Protein AF-A0A0Q9MGY4-F1 (afdb_monomer_lite)

Secondary structure (DSSP, 8-state):
----GGGG-----GGGSS---S------------HHHHHHHHHHHHHHHHHHS-TT-HHHHHHHHHHHHSTT-HHHHHHHHHHHHHHHHHHTT-------------

pLDDT: mean 74.68, std 19.81, range [44.38, 97.25]

Sequence (106 aa):
MHTEFRDLYEPIPPERWGHAGAGQLGQPSTTSVDDSELHQQVLDIIQSVLATADPRSDVRRRLLRHLAENPGQPEQALLDHLRDRNRRGGRSQRTPGRGPSLDPHA

Foldseek 3Di:
DDDDPVVVDDDDDPVVPPPPDDDDDDDPPPPPCDVVNVVVVLVVVLVVCLVPDDPPDPLNVQLVVLCVVDPPCSVRSVVVSVVVVCVVVVVVPPPPDPDPPPDPDD

Radius of gyration: 24.49 Å; chains: 1; bounding box: 64×62×48 Å

Structure (mmCIF, N/CA/C/O backbone):
data_AF-A0A0Q9MGY4-F1
#
_entry.id   AF-A0A0Q9MGY4-F1
#
loop_
_atom_site.group_PDB
_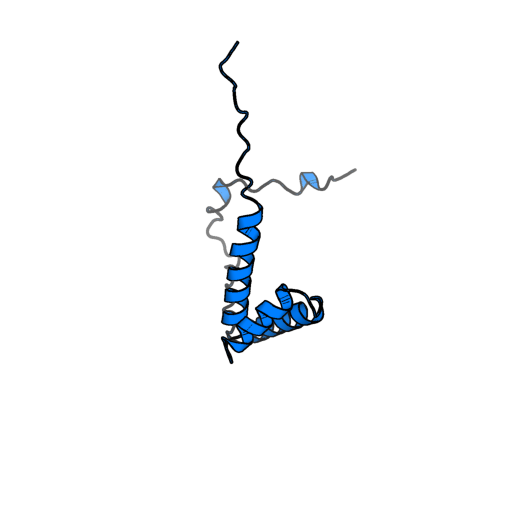atom_site.id
_atom_site.type_symbol
_atom_site.label_atom_id
_atom_site.label_alt_id
_atom_site.label_comp_id
_atom_site.label_asym_id
_atom_site.label_entity_id
_atom_site.label_seq_id
_atom_site.pdbx_PDB_ins_code
_atom_site.Cartn_x
_atom_site.Cartn_y
_atom_site.Cartn_z
_atom_site.occupancy
_atom_site.B_iso_or_equiv
_atom_site.auth_seq_id
_atom_site.auth_comp_id
_atom_site.auth_asym_id
_atom_site.auth_atom_id
_atom_site.pdbx_PDB_model_num
ATOM 1 N N . MET A 1 1 ? 27.364 44.366 0.905 1.00 47.19 1 MET A N 1
ATOM 2 C CA . MET A 1 1 ? 27.259 43.629 2.179 1.00 47.19 1 MET A CA 1
ATOM 3 C C . MET A 1 1 ? 26.576 42.309 1.866 1.00 47.19 1 MET A C 1
ATOM 5 O O . MET A 1 1 ? 25.374 42.313 1.658 1.00 47.19 1 MET A O 1
ATOM 9 N N . HIS A 1 2 ? 27.346 41.234 1.682 1.00 47.59 2 HIS A N 1
ATOM 10 C CA . HIS A 1 2 ? 26.818 39.902 1.374 1.00 47.59 2 HIS A CA 1
ATOM 11 C C . HIS A 1 2 ? 26.930 39.052 2.640 1.00 47.59 2 HIS A C 1
ATOM 13 O O . HIS A 1 2 ? 28.032 38.711 3.052 1.00 47.59 2 HIS A O 1
ATOM 19 N N . THR A 1 3 ? 25.801 38.793 3.295 1.00 51.31 3 THR A N 1
ATOM 20 C CA . THR A 1 3 ? 25.682 37.794 4.362 1.00 51.31 3 THR A CA 1
ATOM 21 C C . THR A 1 3 ? 25.516 36.432 3.702 1.00 51.31 3 THR A C 1
ATOM 23 O O . THR A 1 3 ? 24.423 36.093 3.245 1.00 51.31 3 THR A O 1
ATOM 26 N N . GLU A 1 4 ? 26.607 35.683 3.587 1.00 57.47 4 GLU A N 1
ATOM 27 C CA . GLU A 1 4 ? 26.580 34.327 3.049 1.00 57.47 4 G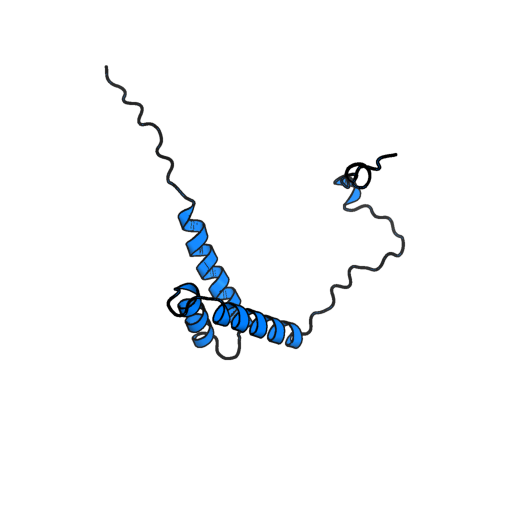LU A CA 1
ATOM 28 C C . GLU A 1 4 ? 25.863 33.403 4.051 1.00 57.47 4 GLU A C 1
ATOM 30 O O . GLU A 1 4 ? 26.125 33.428 5.251 1.00 57.47 4 GLU A O 1
ATOM 35 N N . PHE A 1 5 ? 24.966 32.544 3.558 1.00 52.28 5 PHE A N 1
ATOM 36 C CA . PHE A 1 5 ? 24.185 31.571 4.346 1.00 52.28 5 PHE A CA 1
ATOM 37 C C . PHE A 1 5 ? 25.051 30.638 5.224 1.00 52.28 5 PHE A C 1
ATOM 39 O O . PHE A 1 5 ? 24.564 30.018 6.166 1.00 52.28 5 PHE A O 1
ATOM 46 N N . ARG A 1 6 ? 26.353 30.556 4.932 1.00 55.47 6 ARG A N 1
ATOM 47 C CA . ARG A 1 6 ? 27.340 29.731 5.637 1.00 55.47 6 ARG A CA 1
ATOM 48 C C . ARG A 1 6 ? 27.778 30.306 6.987 1.00 55.47 6 ARG A C 1
ATOM 50 O O . ARG A 1 6 ? 28.235 29.528 7.813 1.00 55.47 6 ARG A O 1
ATOM 57 N N . ASP A 1 7 ? 27.598 31.605 7.230 1.00 58.59 7 ASP A N 1
ATOM 58 C CA . ASP A 1 7 ? 27.878 32.227 8.537 1.00 58.59 7 ASP A CA 1
ATOM 59 C C . ASP A 1 7 ? 26.746 32.004 9.557 1.00 58.59 7 ASP A C 1
ATOM 61 O O . ASP A 1 7 ? 26.927 32.217 10.752 1.00 58.59 7 ASP A O 1
ATOM 65 N N . LEU A 1 8 ? 25.571 31.548 9.105 1.00 63.22 8 LEU A N 1
ATOM 66 C CA . LEU A 1 8 ? 24.403 31.307 9.961 1.00 63.22 8 LEU A CA 1
ATOM 67 C C . LEU A 1 8 ? 24.321 29.877 10.508 1.00 63.22 8 LEU A C 1
ATOM 69 O O . LEU A 1 8 ? 23.421 29.582 11.293 1.00 63.22 8 LEU A O 1
ATOM 73 N N . TYR A 1 9 ? 25.230 28.987 10.105 1.00 57.31 9 TYR A N 1
ATOM 74 C CA . TYR A 1 9 ? 25.203 27.591 10.529 1.00 57.31 9 TYR A CA 1
ATOM 75 C C . TYR A 1 9 ? 26.554 27.168 11.097 1.00 57.31 9 TYR A C 1
ATOM 77 O O . TYR A 1 9 ? 27.369 26.532 10.429 1.00 57.31 9 TYR A O 1
ATOM 85 N N . GLU A 1 10 ? 26.780 27.510 12.363 1.00 68.25 10 GLU A N 1
ATOM 86 C CA . GLU A 1 10 ? 27.825 26.857 13.140 1.00 68.25 10 GLU A CA 1
ATOM 87 C C . GLU A 1 10 ? 27.326 25.448 13.516 1.00 68.25 10 GLU A C 1
ATOM 89 O O . GLU A 1 10 ? 26.287 25.315 14.175 1.00 68.25 10 GLU A O 1
ATOM 94 N N . PRO A 1 11 ? 27.995 24.373 13.060 1.00 62.78 11 PRO A N 1
ATOM 95 C CA . PRO A 1 11 ? 27.582 23.017 13.385 1.00 62.78 11 PRO A CA 1
ATOM 96 C C . PRO A 1 11 ? 27.670 22.817 14.898 1.00 62.78 11 PRO A C 1
ATOM 98 O O . PRO A 1 11 ? 28.712 23.054 15.503 1.00 62.78 11 PRO A O 1
ATOM 101 N N . ILE A 1 12 ? 26.567 22.381 15.512 1.00 67.44 12 ILE A N 1
ATOM 102 C CA . ILE A 1 12 ? 26.498 22.192 16.962 1.00 67.44 12 ILE A CA 1
ATOM 103 C C . ILE A 1 12 ? 27.496 21.091 17.357 1.00 67.44 12 ILE A C 1
ATOM 105 O O . ILE A 1 12 ? 27.298 19.940 16.948 1.00 67.44 12 ILE A O 1
ATOM 109 N N . PRO A 1 13 ? 28.537 21.410 18.147 1.00 65.44 13 PRO A N 1
ATOM 110 C CA . PRO A 1 13 ? 29.546 20.437 18.536 1.00 65.44 13 PRO A CA 1
ATOM 111 C C . PRO A 1 13 ? 28.927 19.329 19.407 1.00 65.44 13 PRO A C 1
ATOM 113 O O . PRO A 1 13 ? 27.979 19.597 20.158 1.00 65.44 13 PRO A O 1
ATOM 116 N N . PRO A 1 14 ? 29.424 18.084 19.304 1.00 59.12 14 PRO A N 1
ATOM 117 C CA . PRO A 1 14 ? 28.814 16.905 19.923 1.00 59.12 14 PRO A CA 1
ATOM 118 C C . PRO A 1 14 ? 28.728 16.993 21.452 1.00 59.12 14 PRO A C 1
ATOM 120 O O . PRO A 1 14 ? 27.814 16.435 22.056 1.00 59.12 14 PRO A O 1
ATOM 123 N N . GLU A 1 15 ? 29.604 17.768 22.090 1.00 58.66 15 GLU A N 1
ATOM 124 C CA . GLU A 1 15 ? 29.586 18.027 23.532 1.00 58.66 15 GLU A CA 1
ATOM 125 C C . GLU A 1 15 ? 28.342 18.822 23.967 1.00 58.66 15 GLU A C 1
ATOM 127 O O . GLU A 1 15 ? 27.926 18.761 25.122 1.00 58.66 15 GLU A O 1
ATOM 132 N N . ARG A 1 16 ? 27.698 19.551 23.047 1.00 56.88 16 ARG A N 1
ATOM 133 C CA . ARG A 1 16 ? 26.472 20.320 23.312 1.00 56.88 16 ARG A CA 1
ATOM 134 C C . ARG A 1 16 ? 25.190 19.527 23.065 1.00 56.88 16 ARG A C 1
ATOM 136 O O . ARG A 1 16 ? 24.114 20.043 23.359 1.00 56.88 16 ARG A O 1
ATOM 143 N N . TRP A 1 17 ? 25.275 18.282 22.589 1.00 65.44 17 TRP A N 1
ATOM 144 C CA . TRP A 1 17 ? 24.098 17.439 22.334 1.00 65.44 17 TRP A CA 1
ATOM 145 C C . TRP A 1 17 ? 23.386 16.972 23.618 1.00 65.44 17 TRP A C 1
ATOM 147 O O . TRP A 1 17 ? 22.237 16.550 23.543 1.00 65.44 17 TRP A O 1
ATOM 157 N N . GLY A 1 18 ? 24.022 17.086 24.795 1.00 55.84 18 GLY A N 1
ATOM 158 C CA . GLY A 1 18 ? 23.468 16.625 26.081 1.00 55.84 18 GLY A CA 1
ATOM 159 C C . GLY A 1 18 ? 23.540 17.622 27.246 1.00 55.84 18 GLY A C 1
ATOM 160 O O . GLY A 1 18 ? 23.205 17.261 28.371 1.00 55.84 18 GLY A O 1
ATOM 161 N N . HIS A 1 19 ? 23.970 18.867 27.004 1.00 51.59 19 HIS A N 1
ATOM 162 C CA . HIS A 1 19 ? 24.184 19.887 28.046 1.00 51.59 19 HIS A CA 1
ATOM 163 C C . HIS A 1 19 ? 23.410 21.190 27.789 1.00 51.59 19 HIS A C 1
ATOM 165 O O . HIS A 1 19 ? 23.854 22.273 28.172 1.00 51.59 19 HIS A O 1
ATOM 171 N N . ALA A 1 20 ? 22.245 21.118 27.141 1.00 56.00 20 ALA A N 1
ATOM 172 C CA . ALA A 1 20 ? 21.295 22.224 27.198 1.00 56.00 20 ALA A CA 1
ATOM 173 C C . ALA A 1 20 ? 20.766 22.303 28.638 1.00 56.00 20 ALA A C 1
ATOM 175 O O . ALA A 1 20 ? 20.007 21.447 29.089 1.00 56.00 20 ALA A O 1
ATOM 176 N N . GLY A 1 21 ? 21.289 23.283 29.374 1.00 47.22 21 GLY A N 1
ATOM 177 C CA . GLY A 1 21 ? 21.024 23.504 30.783 1.00 47.22 21 GLY A CA 1
ATOM 178 C C . GLY A 1 21 ? 19.537 23.554 31.118 1.00 47.22 21 GLY A C 1
ATOM 179 O O . GLY A 1 21 ? 18.694 23.931 30.307 1.00 47.22 21 GLY A O 1
ATOM 180 N N . ALA A 1 22 ? 19.253 23.179 32.361 1.00 51.41 22 ALA A N 1
ATOM 181 C CA . ALA A 1 22 ? 17.987 23.382 33.037 1.00 51.41 22 ALA A CA 1
ATOM 182 C C . ALA A 1 22 ? 17.463 24.808 32.786 1.00 51.41 22 ALA A C 1
ATOM 184 O O . ALA A 1 22 ? 17.944 25.780 33.361 1.00 51.41 22 ALA A O 1
ATOM 185 N N . GLY A 1 23 ? 16.500 24.921 31.879 1.00 47.53 23 GLY A N 1
ATOM 186 C CA . GLY A 1 23 ? 15.976 26.194 31.414 1.00 47.53 23 GLY A CA 1
ATOM 187 C C . GLY A 1 23 ? 14.887 25.954 30.385 1.00 47.53 23 GLY A C 1
ATOM 188 O O . GLY A 1 23 ? 15.133 26.053 29.194 1.00 47.53 23 GLY A O 1
ATOM 189 N N . GLN A 1 24 ? 13.712 25.557 30.876 1.00 51.69 24 GLN A N 1
ATOM 190 C CA . GLN A 1 24 ? 12.390 25.779 30.284 1.00 51.69 24 GLN A CA 1
ATOM 191 C C . GLN A 1 24 ? 12.351 26.094 28.774 1.00 51.69 24 GLN A C 1
ATOM 193 O O . GLN A 1 24 ? 11.974 27.184 28.357 1.00 51.69 24 GLN A O 1
ATOM 198 N N . LEU A 1 25 ? 12.679 25.109 27.947 1.00 46.12 25 LEU A N 1
ATOM 199 C CA . LEU A 1 25 ? 12.254 25.050 26.556 1.00 46.12 25 LEU A CA 1
ATOM 200 C C . LEU A 1 25 ? 11.547 23.716 26.412 1.00 46.12 25 LEU A C 1
ATOM 202 O O . LEU A 1 25 ? 12.070 22.694 26.859 1.00 46.12 25 LEU A O 1
ATOM 206 N N . GLY A 1 26 ? 10.307 23.787 25.923 1.00 51.16 26 GLY A N 1
ATOM 207 C CA . GLY A 1 26 ? 9.353 22.691 25.892 1.00 51.16 26 GLY A CA 1
ATOM 208 C C . GLY A 1 26 ? 10.041 21.386 25.546 1.00 51.16 26 GLY A C 1
ATOM 209 O O . GLY A 1 26 ? 10.775 21.303 24.560 1.00 51.16 26 GLY A O 1
ATOM 210 N N . GLN A 1 27 ? 9.812 20.380 26.388 1.00 49.72 27 GLN A N 1
ATOM 211 C CA . GLN A 1 27 ? 10.125 19.009 26.021 1.00 49.72 27 GLN A CA 1
ATOM 212 C C . GLN A 1 27 ? 9.632 18.799 24.586 1.00 49.72 27 GLN A C 1
ATOM 214 O O . GLN A 1 27 ? 8.558 19.327 24.270 1.00 49.72 27 GLN A O 1
ATOM 219 N N . PRO A 1 28 ? 10.360 18.083 23.708 1.00 50.31 28 PRO A N 1
ATOM 220 C CA . PRO A 1 28 ? 9.709 17.552 22.529 1.00 50.31 28 PRO A CA 1
ATOM 221 C C . PRO A 1 28 ? 8.553 16.734 23.087 1.00 50.31 28 PRO A C 1
ATOM 223 O O . PRO A 1 28 ? 8.766 15.677 23.678 1.00 50.31 28 PRO A O 1
ATOM 226 N N . SER A 1 29 ? 7.343 17.293 23.028 1.00 47.62 29 SER A N 1
ATOM 227 C CA . SER A 1 29 ? 6.143 16.545 23.307 1.00 47.62 29 SER A CA 1
ATOM 228 C C . SER A 1 29 ? 6.224 15.433 22.292 1.00 47.62 29 SER A C 1
ATOM 230 O O . SER A 1 29 ? 6.027 15.653 21.100 1.00 47.62 29 SER A O 1
ATOM 232 N N . THR A 1 30 ? 6.614 14.250 22.746 1.00 55.03 30 THR A N 1
ATOM 233 C CA . THR A 1 30 ? 6.302 13.028 22.043 1.00 55.03 30 THR A CA 1
ATOM 234 C C . THR A 1 30 ? 4.788 12.999 22.111 1.00 55.03 30 THR A C 1
ATOM 236 O O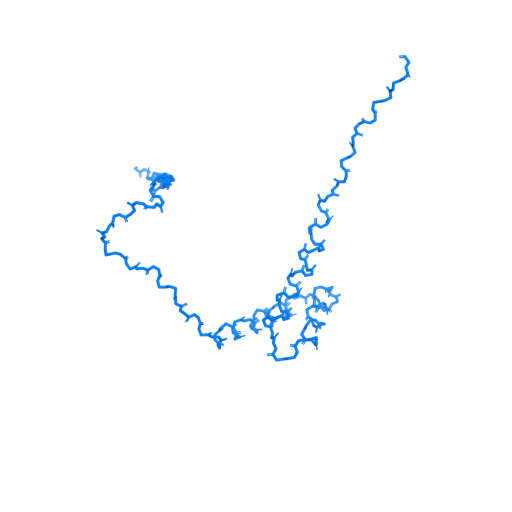 . THR A 1 30 ? 4.214 12.527 23.091 1.00 55.03 30 THR A O 1
ATOM 239 N N . THR A 1 31 ? 4.144 13.688 21.169 1.00 57.56 31 THR A N 1
ATOM 240 C CA . THR A 1 31 ? 2.707 13.644 20.984 1.00 57.56 31 THR A CA 1
ATOM 241 C C . THR A 1 31 ? 2.413 12.165 20.871 1.00 57.56 31 THR A C 1
ATOM 243 O O . THR A 1 31 ? 2.935 11.511 19.967 1.00 57.56 31 THR A O 1
ATOM 246 N N . SER A 1 32 ? 1.722 11.619 21.870 1.00 59.38 32 SER A N 1
ATOM 247 C CA . SER A 1 32 ? 1.212 10.260 21.804 1.00 59.38 32 SER A CA 1
ATOM 248 C C . SER A 1 32 ? 0.354 10.233 20.552 1.00 59.38 32 SER A C 1
ATOM 250 O O . SER A 1 32 ? -0.706 10.847 20.546 1.00 59.38 32 SER A O 1
ATOM 252 N N . VAL A 1 33 ? 0.875 9.665 19.466 1.00 62.41 33 VAL A N 1
ATOM 253 C CA . VAL A 1 33 ? 0.101 9.511 18.240 1.00 62.41 33 VAL A CA 1
ATOM 254 C C . VAL A 1 33 ? -1.016 8.556 18.612 1.00 62.41 33 VAL A C 1
ATOM 256 O O . VAL A 1 33 ? -0.738 7.450 19.078 1.00 62.41 33 VAL A O 1
ATOM 259 N N . ASP A 1 34 ? -2.259 9.004 18.481 1.00 79.44 34 ASP A N 1
ATOM 260 C CA . ASP A 1 34 ? -3.398 8.121 18.668 1.00 79.44 34 ASP A CA 1
ATOM 261 C C . ASP A 1 34 ? -3.280 6.973 17.657 1.00 79.44 34 ASP A C 1
ATOM 263 O O . ASP A 1 34 ? -3.054 7.204 16.466 1.00 79.44 34 ASP A O 1
ATOM 267 N N . ASP A 1 35 ? -3.460 5.726 18.104 1.00 80.56 35 ASP A N 1
ATOM 268 C CA . ASP A 1 35 ? -3.390 4.546 17.225 1.00 80.56 35 ASP A CA 1
ATOM 269 C C . ASP A 1 35 ? -4.328 4.684 16.010 1.00 80.56 35 ASP A C 1
ATOM 271 O O . ASP A 1 35 ? -4.044 4.187 14.923 1.00 80.56 35 ASP A O 1
ATOM 275 N N . SER A 1 36 ? -5.426 5.432 16.168 1.00 85.38 36 SER A N 1
ATOM 276 C CA . SER A 1 36 ? -6.368 5.746 15.088 1.00 85.38 36 SER A CA 1
ATOM 277 C C . SER A 1 36 ? -5.793 6.695 14.029 1.00 85.38 36 SER A C 1
ATOM 279 O O . SER A 1 36 ? -6.078 6.525 12.844 1.00 85.38 36 SER A O 1
ATOM 281 N N . GLU A 1 37 ? -4.983 7.680 14.425 1.00 90.31 37 GLU A N 1
ATOM 282 C CA . GLU A 1 37 ? -4.320 8.594 13.487 1.00 90.31 37 GLU A CA 1
ATOM 283 C C . GLU A 1 37 ? -3.219 7.869 12.712 1.00 90.31 37 GLU A C 1
ATOM 285 O O . GLU A 1 37 ? -3.131 8.003 11.489 1.00 90.31 37 GLU A O 1
ATOM 290 N N . LEU A 1 38 ? -2.436 7.031 13.402 1.00 90.88 38 LEU A N 1
ATOM 291 C CA . LEU A 1 38 ? -1.435 6.179 12.762 1.00 90.88 38 LEU A CA 1
ATOM 292 C C . LEU A 1 38 ? -2.088 5.233 11.746 1.00 90.88 38 LEU A C 1
ATOM 294 O O . LEU A 1 38 ? -1.606 5.114 10.618 1.00 90.88 38 LEU A O 1
ATOM 298 N N . HIS A 1 39 ? -3.202 4.604 12.122 1.00 91.75 39 HIS A N 1
ATOM 299 C CA . HIS A 1 39 ? -3.959 3.715 11.247 1.00 91.75 39 HIS A CA 1
ATOM 300 C C . HIS A 1 39 ? -4.412 4.414 9.961 1.00 91.75 39 HIS A C 1
ATOM 302 O O . HIS A 1 39 ? -4.182 3.912 8.857 1.00 91.75 39 HIS A O 1
ATOM 308 N N . GLN A 1 40 ? -5.011 5.603 10.088 1.00 94.56 40 GLN A N 1
ATOM 309 C CA . GLN A 1 40 ? -5.436 6.415 8.942 1.00 94.56 40 GLN A CA 1
ATOM 310 C C . GLN A 1 40 ? -4.251 6.789 8.050 1.00 94.56 40 GLN A C 1
ATOM 312 O O . GLN A 1 40 ? -4.292 6.582 6.838 1.00 94.56 40 GLN A O 1
ATOM 317 N N . GLN A 1 41 ? -3.154 7.255 8.648 1.00 95.69 41 GLN A N 1
ATOM 318 C CA . GLN A 1 41 ? -1.962 7.631 7.899 1.00 95.69 41 GLN A CA 1
ATOM 319 C C . GLN A 1 41 ? -1.372 6.448 7.122 1.00 95.69 41 GLN A C 1
ATOM 321 O O . GLN A 1 41 ? -0.941 6.593 5.976 1.00 95.69 41 GLN A O 1
ATOM 326 N N . VAL A 1 42 ? -1.357 5.258 7.720 1.00 95.69 42 VAL A N 1
ATOM 327 C CA . VAL A 1 42 ? -0.884 4.045 7.052 1.00 95.69 42 VAL A CA 1
ATOM 328 C C . VAL A 1 42 ? -1.781 3.680 5.870 1.00 95.69 42 VAL A C 1
ATOM 330 O O . VAL A 1 42 ? -1.261 3.343 4.800 1.00 95.69 42 VAL A O 1
ATOM 333 N N . LEU A 1 43 ? -3.103 3.779 6.021 1.00 96.19 43 LEU A N 1
ATOM 334 C CA . LEU A 1 43 ? -4.040 3.556 4.920 1.00 96.19 43 LEU A CA 1
ATOM 335 C C . LEU A 1 43 ? -3.799 4.536 3.766 1.00 96.19 43 LEU A C 1
ATOM 337 O O . LEU A 1 43 ? -3.715 4.093 2.618 1.00 96.19 43 LEU A O 1
ATOM 341 N N . ASP A 1 44 ? -3.601 5.820 4.056 1.00 97.25 44 ASP A N 1
ATOM 342 C CA . ASP A 1 44 ? -3.301 6.840 3.045 1.00 97.25 44 ASP A CA 1
ATOM 343 C C . ASP A 1 44 ? -1.997 6.540 2.295 1.00 97.25 44 ASP A C 1
ATOM 345 O O . ASP A 1 44 ? -1.939 6.614 1.062 1.00 97.25 44 ASP A O 1
ATOM 349 N N . ILE A 1 45 ? -0.948 6.128 3.014 1.00 95.81 45 ILE A N 1
ATOM 350 C CA . ILE A 1 45 ? 0.326 5.721 2.406 1.00 95.81 45 ILE A CA 1
ATOM 351 C C . ILE A 1 45 ? 0.112 4.524 1.478 1.00 95.81 45 ILE A C 1
ATOM 353 O O . ILE A 1 45 ? 0.585 4.532 0.339 1.00 95.81 45 ILE A O 1
ATOM 357 N N . ILE A 1 46 ? -0.606 3.496 1.936 1.00 95.69 46 ILE A N 1
ATOM 358 C CA . ILE A 1 46 ? -0.899 2.304 1.134 1.00 95.69 46 ILE A CA 1
ATOM 359 C C . ILE A 1 46 ? -1.665 2.694 -0.130 1.00 95.69 46 ILE A C 1
ATOM 361 O O . ILE A 1 46 ? -1.288 2.272 -1.224 1.00 95.69 46 ILE A O 1
ATOM 365 N N . GLN A 1 47 ? -2.705 3.519 -0.007 1.00 96.50 47 GLN A N 1
ATOM 366 C CA . GLN A 1 47 ? -3.496 3.976 -1.147 1.00 96.50 47 GLN A CA 1
ATOM 367 C C . GLN A 1 47 ? -2.649 4.771 -2.142 1.00 96.50 47 GLN A C 1
ATOM 369 O O . GLN A 1 47 ? -2.709 4.500 -3.341 1.00 96.50 47 GLN A O 1
ATOM 374 N N . SER A 1 48 ? -1.805 5.683 -1.658 1.00 96.56 48 SER A N 1
ATOM 375 C CA . SER A 1 48 ? -0.887 6.465 -2.489 1.00 96.56 48 SER A CA 1
ATOM 376 C C . SER A 1 48 ? 0.120 5.578 -3.231 1.00 96.56 48 SER A C 1
ATOM 378 O O . SER A 1 48 ? 0.302 5.705 -4.446 1.00 96.56 48 SER A O 1
ATOM 380 N N . VAL A 1 49 ? 0.725 4.601 -2.546 1.00 93.19 49 VAL A N 1
ATOM 381 C CA . VAL A 1 49 ? 1.644 3.632 -3.168 1.00 93.19 49 VAL A CA 1
ATOM 382 C C . VAL A 1 49 ? 0.922 2.795 -4.217 1.00 93.19 49 VAL A C 1
ATOM 384 O O . VAL A 1 49 ? 1.455 2.584 -5.303 1.00 93.19 49 VAL A O 1
ATOM 387 N N . LEU A 1 50 ? -0.294 2.327 -3.933 1.00 94.69 50 LEU A N 1
ATOM 388 C CA . LEU A 1 50 ? -1.075 1.578 -4.911 1.00 94.69 50 LEU A CA 1
ATOM 389 C C . LEU A 1 50 ? -1.435 2.463 -6.114 1.00 94.69 50 LEU A C 1
ATOM 391 O O . LEU A 1 50 ? -1.279 2.011 -7.243 1.00 94.69 50 LEU A O 1
ATOM 395 N N . ALA A 1 51 ? -1.867 3.705 -5.910 1.00 94.69 51 ALA A N 1
ATOM 396 C CA . ALA A 1 51 ? -2.241 4.619 -6.989 1.00 94.69 51 ALA A CA 1
ATOM 397 C C . ALA A 1 51 ? -1.062 4.985 -7.906 1.00 94.69 51 ALA A C 1
ATOM 399 O O . ALA A 1 51 ? -1.240 5.118 -9.114 1.00 94.69 51 ALA A O 1
ATOM 400 N N . THR A 1 52 ? 0.137 5.130 -7.339 1.00 94.00 52 THR A N 1
ATOM 401 C CA . THR A 1 52 ? 1.343 5.548 -8.074 1.00 94.00 52 THR A CA 1
ATOM 402 C C . THR A 1 52 ? 2.129 4.386 -8.679 1.00 94.00 52 THR A C 1
ATOM 404 O O . THR A 1 52 ? 2.802 4.562 -9.694 1.00 94.00 52 THR A O 1
ATOM 407 N N . ALA A 1 53 ? 2.070 3.193 -8.082 1.00 90.94 53 ALA A N 1
ATOM 408 C CA . ALA A 1 53 ? 2.789 2.030 -8.585 1.00 90.94 53 ALA A CA 1
ATOM 409 C C . ALA A 1 53 ? 2.143 1.462 -9.856 1.00 90.94 53 ALA A C 1
ATOM 411 O O . ALA A 1 53 ? 0.930 1.253 -9.916 1.00 90.94 53 ALA A O 1
ATOM 412 N N . ASP A 1 54 ? 2.981 1.106 -10.838 1.00 92.62 54 ASP A N 1
ATOM 413 C CA . ASP A 1 54 ? 2.528 0.440 -12.061 1.00 92.62 54 ASP A CA 1
ATOM 414 C C . ASP A 1 54 ? 1.683 -0.814 -11.723 1.00 92.62 54 ASP A C 1
ATOM 416 O O . ASP A 1 54 ? 2.091 -1.612 -10.863 1.00 92.62 54 ASP A O 1
ATOM 420 N N . PRO A 1 55 ? 0.527 -1.027 -12.385 1.00 88.12 55 PRO A N 1
ATOM 421 C CA . PRO A 1 55 ? -0.371 -2.146 -12.102 1.00 88.12 55 PRO A CA 1
ATOM 422 C C . PRO A 1 55 ? 0.279 -3.532 -12.189 1.00 88.12 55 PRO A C 1
ATOM 424 O O . PRO A 1 55 ? -0.166 -4.464 -11.517 1.00 88.12 55 PRO A O 1
ATOM 427 N N . ARG A 1 56 ? 1.326 -3.681 -13.009 1.00 88.94 56 ARG A N 1
ATOM 428 C CA . ARG A 1 56 ? 2.071 -4.930 -13.210 1.00 88.94 56 ARG A CA 1
ATOM 429 C C . ARG A 1 56 ? 3.323 -5.018 -12.338 1.00 88.94 56 ARG A C 1
ATOM 431 O O . ARG A 1 56 ? 3.975 -6.063 -12.335 1.00 88.94 56 ARG A O 1
ATOM 438 N N . SER A 1 57 ? 3.653 -3.971 -11.579 1.00 92.25 57 SER A N 1
ATOM 439 C CA . SER A 1 57 ? 4.836 -3.954 -10.723 1.00 92.25 57 SER A CA 1
ATOM 440 C C . SER A 1 57 ? 4.784 -5.026 -9.630 1.00 92.25 57 SER A C 1
ATOM 442 O O . SER A 1 57 ? 3.767 -5.267 -8.972 1.00 92.25 57 SER A O 1
ATOM 444 N N . ASP A 1 58 ? 5.939 -5.641 -9.373 1.00 91.31 58 ASP A N 1
ATOM 445 C CA . ASP A 1 58 ? 6.121 -6.556 -8.245 1.00 91.31 58 ASP A CA 1
ATOM 446 C C . ASP A 1 58 ? 5.855 -5.893 -6.893 1.00 91.31 58 ASP A C 1
ATOM 448 O O . ASP A 1 58 ? 5.403 -6.561 -5.965 1.00 91.31 58 ASP A O 1
ATOM 452 N N . VAL A 1 59 ? 6.110 -4.587 -6.786 1.00 90.81 59 VAL A N 1
ATOM 453 C CA . VAL A 1 59 ? 5.848 -3.801 -5.575 1.00 90.81 59 VAL A CA 1
ATOM 454 C C . VAL A 1 59 ? 4.357 -3.823 -5.252 1.00 90.81 59 VAL A C 1
ATOM 456 O O . VAL A 1 59 ? 3.988 -4.243 -4.154 1.00 90.81 59 VAL A O 1
ATOM 459 N N . ARG A 1 60 ? 3.502 -3.476 -6.225 1.00 94.38 60 ARG A N 1
ATOM 460 C CA . ARG A 1 60 ? 2.044 -3.476 -6.057 1.00 94.38 60 ARG A CA 1
ATOM 461 C C . ARG A 1 60 ? 1.514 -4.870 -5.731 1.00 94.38 60 ARG A C 1
ATOM 463 O O . ARG A 1 60 ? 0.766 -5.027 -4.769 1.00 94.38 60 ARG A O 1
ATOM 470 N N . ARG A 1 61 ? 1.933 -5.898 -6.481 1.00 95.19 61 ARG A N 1
ATOM 471 C CA . ARG A 1 61 ? 1.496 -7.290 -6.241 1.00 95.19 61 ARG A CA 1
ATOM 472 C C . ARG A 1 61 ? 1.851 -7.777 -4.838 1.00 95.19 61 ARG A C 1
ATOM 474 O O . ARG A 1 61 ? 1.035 -8.421 -4.188 1.00 95.19 61 ARG A O 1
ATOM 481 N N . ARG A 1 62 ? 3.061 -7.474 -4.362 1.00 94.50 62 ARG A N 1
ATOM 482 C CA . ARG A 1 62 ? 3.511 -7.893 -3.027 1.00 94.50 62 ARG A CA 1
ATOM 483 C C . ARG A 1 62 ? 2.803 -7.136 -1.918 1.00 94.50 62 ARG A C 1
ATOM 485 O O . ARG A 1 62 ? 2.443 -7.762 -0.932 1.00 94.50 62 ARG A O 1
ATOM 492 N N . LEU A 1 63 ? 2.586 -5.830 -2.078 1.00 95.44 63 LEU A N 1
ATOM 493 C CA . LEU A 1 63 ? 1.824 -5.049 -1.106 1.00 95.44 63 LEU A CA 1
ATOM 494 C C . LEU A 1 63 ? 0.392 -5.590 -0.970 1.00 95.44 63 LEU A C 1
ATOM 496 O O . LEU A 1 63 ? -0.051 -5.857 0.140 1.00 95.44 63 LEU A O 1
ATOM 500 N N . LEU A 1 64 ? -0.288 -5.860 -2.090 1.00 96.06 64 LEU A N 1
ATOM 501 C CA . LEU A 1 64 ? -1.624 -6.470 -2.081 1.00 96.06 64 LEU A CA 1
ATOM 502 C C . LEU A 1 64 ? -1.641 -7.848 -1.410 1.00 96.06 64 LEU A C 1
ATOM 504 O O . LEU A 1 64 ? -2.561 -8.145 -0.653 1.00 96.06 64 LEU A O 1
ATOM 508 N N . ARG A 1 65 ? -0.617 -8.677 -1.643 1.00 96.69 65 ARG A N 1
ATOM 509 C CA . ARG A 1 65 ? -0.482 -9.965 -0.952 1.00 96.69 65 ARG A CA 1
ATOM 510 C C . ARG A 1 65 ? -0.365 -9.779 0.564 1.00 96.69 65 ARG A C 1
ATOM 512 O O . ARG A 1 65 ? -1.088 -10.443 1.292 1.00 96.69 65 ARG A O 1
ATOM 519 N N . HIS A 1 66 ? 0.487 -8.867 1.032 1.00 96.94 66 HIS A N 1
ATOM 520 C CA . HIS A 1 66 ? 0.649 -8.623 2.469 1.00 96.94 66 HIS A CA 1
ATOM 521 C C . HIS A 1 66 ? -0.618 -8.067 3.129 1.00 96.94 66 HIS A C 1
ATOM 523 O O . HIS A 1 66 ? -0.883 -8.392 4.283 1.00 96.94 66 HIS A O 1
ATOM 529 N N . LEU A 1 67 ? -1.432 -7.293 2.401 1.00 96.62 67 LEU A N 1
ATOM 530 C CA . LEU A 1 67 ? -2.748 -6.851 2.878 1.00 96.62 67 LEU A CA 1
ATOM 531 C C . LEU A 1 67 ? -3.740 -8.013 3.000 1.00 96.62 67 LEU A C 1
ATOM 533 O O . LEU A 1 67 ? -4.487 -8.079 3.969 1.00 96.62 67 LEU A O 1
ATOM 537 N N . ALA A 1 68 ? -3.729 -8.946 2.045 1.00 96.31 68 ALA A N 1
ATOM 538 C CA . ALA A 1 68 ? -4.558 -10.148 2.116 1.00 96.31 68 ALA A CA 1
ATOM 539 C C . ALA A 1 68 ? -4.131 -11.091 3.257 1.00 96.31 68 ALA A C 1
ATOM 541 O O . ALA A 1 68 ? -4.976 -11.752 3.853 1.00 96.31 68 ALA A O 1
ATOM 542 N N . GLU A 1 69 ? -2.834 -11.141 3.572 1.00 96.50 69 GLU A N 1
ATOM 543 C CA . GLU A 1 69 ? -2.275 -11.917 4.689 1.00 96.50 69 GLU A CA 1
ATOM 544 C C . GLU A 1 69 ? -2.582 -11.292 6.066 1.00 96.50 69 GLU A C 1
ATOM 546 O O . GLU A 1 69 ? -2.593 -12.011 7.062 1.00 96.50 69 GLU A O 1
ATOM 551 N N . ASN A 1 70 ? -2.865 -9.984 6.130 1.00 93.88 70 ASN A N 1
ATOM 552 C CA . ASN A 1 70 ? -3.091 -9.232 7.372 1.00 93.88 70 ASN A CA 1
ATOM 553 C C . ASN A 1 70 ? -4.420 -8.442 7.338 1.00 93.88 70 ASN A C 1
ATOM 555 O O . ASN A 1 70 ? -4.416 -7.205 7.319 1.00 93.88 70 ASN A O 1
ATOM 559 N N . PRO A 1 71 ? -5.583 -9.121 7.328 1.00 91.50 71 PRO A N 1
ATOM 560 C CA . PRO A 1 71 ? -6.874 -8.442 7.303 1.00 91.50 71 PRO A CA 1
ATOM 561 C C . PRO A 1 71 ? -7.081 -7.606 8.575 1.00 91.50 71 PRO A C 1
ATOM 563 O O . PRO A 1 71 ? -6.896 -8.093 9.689 1.00 91.50 71 PRO A O 1
ATOM 566 N N . GLY A 1 72 ? -7.466 -6.339 8.402 1.00 91.38 72 GLY A N 1
ATOM 567 C CA . GLY A 1 72 ? -7.698 -5.401 9.508 1.00 91.38 72 GLY A CA 1
ATOM 568 C C . GLY A 1 72 ? -6.431 -4.852 10.174 1.00 91.38 72 GLY A C 1
ATOM 569 O O . GLY A 1 72 ? -6.552 -4.083 11.118 1.00 91.38 72 GLY A O 1
ATOM 570 N N . GLN A 1 73 ? -5.238 -5.218 9.687 1.00 94.19 73 GLN A N 1
ATOM 571 C CA . GLN A 1 73 ? -3.944 -4.788 10.237 1.00 94.19 73 GLN A CA 1
ATOM 572 C C . GLN A 1 73 ? -3.044 -4.209 9.126 1.00 94.19 73 GLN A C 1
ATOM 574 O O . GLN A 1 73 ? -2.041 -4.824 8.738 1.00 94.19 73 GLN A O 1
ATOM 579 N N . PRO A 1 74 ? -3.409 -3.050 8.547 1.00 94.44 74 PRO A N 1
ATOM 580 C CA . PRO A 1 74 ? -2.659 -2.438 7.450 1.00 94.44 74 PRO A CA 1
ATOM 581 C C . PRO A 1 74 ? -1.229 -2.031 7.845 1.00 94.44 74 PRO A C 1
ATOM 583 O O . PRO A 1 74 ? -0.329 -2.071 7.006 1.00 94.44 74 PRO A O 1
ATOM 586 N N . GLU A 1 75 ? -0.986 -1.703 9.113 1.00 96.25 75 GLU A N 1
ATOM 587 C CA . GLU A 1 75 ? 0.331 -1.368 9.668 1.00 96.25 75 GLU A CA 1
ATOM 588 C C . GLU A 1 75 ? 1.270 -2.562 9.566 1.00 96.25 75 GLU A C 1
ATOM 590 O O . GLU A 1 75 ? 2.385 -2.445 9.051 1.00 96.25 75 GLU A O 1
ATOM 595 N N . GLN A 1 76 ? 0.791 -3.736 9.982 1.00 95.69 76 GLN A N 1
ATOM 596 C CA . GLN A 1 76 ? 1.555 -4.973 9.906 1.00 95.69 76 GLN A CA 1
ATOM 597 C C . GLN A 1 76 ? 1.831 -5.358 8.447 1.00 95.69 76 GLN A C 1
ATOM 599 O O . GLN A 1 76 ? 2.968 -5.682 8.096 1.00 95.69 76 GLN A O 1
ATOM 604 N N . ALA A 1 77 ? 0.828 -5.228 7.571 1.00 96.81 77 ALA A N 1
ATOM 605 C CA . ALA A 1 77 ? 0.991 -5.466 6.138 1.00 96.81 77 ALA A CA 1
ATOM 606 C C . ALA A 1 77 ? 2.074 -4.568 5.514 1.00 96.81 77 ALA A C 1
ATOM 608 O O . ALA A 1 77 ? 2.912 -5.039 4.735 1.00 96.81 77 ALA A O 1
ATOM 609 N N . LEU A 1 78 ? 2.072 -3.275 5.854 1.00 95.81 78 LEU A N 1
ATOM 610 C CA . LEU A 1 78 ? 3.048 -2.312 5.351 1.00 95.81 78 LEU A CA 1
ATOM 611 C C . LEU A 1 78 ? 4.451 -2.603 5.896 1.00 95.81 78 LEU A C 1
ATOM 613 O O . LEU A 1 78 ? 5.420 -2.587 5.133 1.00 95.81 78 LEU A O 1
ATOM 617 N N . LEU A 1 79 ? 4.575 -2.919 7.186 1.00 96.38 79 LEU A N 1
ATOM 618 C CA . LEU A 1 79 ? 5.853 -3.283 7.797 1.00 96.38 79 LEU A CA 1
ATOM 619 C C . LEU A 1 79 ? 6.448 -4.541 7.158 1.00 96.38 79 LEU A C 1
ATOM 621 O O . LEU A 1 79 ? 7.627 -4.542 6.791 1.00 96.38 79 LEU A O 1
ATOM 625 N N . ASP A 1 80 ? 5.655 -5.592 6.959 1.00 96.12 80 ASP A N 1
ATOM 626 C CA . ASP A 1 80 ? 6.133 -6.816 6.314 1.00 96.12 80 ASP A CA 1
ATOM 627 C C . ASP A 1 80 ? 6.514 -6.585 4.850 1.00 96.12 80 ASP A C 1
ATOM 629 O O . ASP A 1 80 ? 7.561 -7.069 4.403 1.00 96.12 80 ASP A O 1
ATOM 633 N N . HIS A 1 81 ? 5.756 -5.752 4.130 1.00 95.00 81 HIS A N 1
ATOM 634 C CA . HIS A 1 81 ? 6.126 -5.311 2.788 1.00 95.00 81 HIS A CA 1
ATOM 635 C C . HIS A 1 81 ? 7.488 -4.598 2.765 1.00 95.00 81 HIS A C 1
ATOM 637 O O . HIS A 1 81 ? 8.346 -4.915 1.933 1.00 95.00 81 HIS A O 1
ATOM 643 N N . LEU A 1 82 ? 7.725 -3.656 3.684 1.00 94.50 82 LEU A N 1
ATOM 644 C CA . LEU A 1 82 ? 8.995 -2.930 3.785 1.00 94.50 82 LEU A CA 1
ATOM 645 C C . LEU A 1 82 ? 10.157 -3.864 4.145 1.00 94.50 82 LEU A C 1
ATOM 647 O O . LEU A 1 82 ? 11.245 -3.739 3.577 1.00 94.50 82 LEU A O 1
ATOM 651 N N . ARG A 1 83 ? 9.933 -4.845 5.027 1.00 94.44 83 ARG A N 1
ATOM 652 C CA . ARG A 1 83 ? 10.936 -5.862 5.386 1.00 94.44 83 ARG A CA 1
ATOM 653 C C . ARG A 1 83 ? 11.276 -6.769 4.204 1.00 94.44 83 ARG A C 1
ATOM 655 O O . ARG A 1 83 ? 12.461 -6.999 3.953 1.00 94.44 83 ARG A O 1
ATOM 662 N N . ASP A 1 84 ? 10.280 -7.257 3.459 1.00 92.12 84 ASP A N 1
ATOM 663 C CA . ASP A 1 84 ? 10.499 -8.042 2.233 1.00 92.12 84 ASP A CA 1
ATOM 664 C C . ASP A 1 84 ? 11.272 -7.221 1.192 1.00 92.12 84 ASP A C 1
ATOM 666 O O . ASP A 1 84 ? 12.262 -7.697 0.625 1.00 92.12 84 ASP A O 1
ATOM 670 N N . ARG A 1 85 ? 10.890 -5.953 1.001 1.00 89.81 85 ARG A N 1
ATOM 671 C CA . ARG A 1 85 ? 11.574 -5.037 0.084 1.00 89.81 85 ARG A CA 1
ATOM 672 C C . ARG A 1 85 ? 13.024 -4.793 0.497 1.00 89.81 85 ARG A C 1
ATOM 674 O O . ARG A 1 85 ? 13.902 -4.873 -0.360 1.00 89.81 85 ARG A O 1
ATOM 681 N N . ASN A 1 86 ? 13.299 -4.561 1.781 1.00 89.81 86 ASN A N 1
ATOM 682 C CA . ASN A 1 86 ? 14.655 -4.327 2.279 1.00 89.81 86 ASN A CA 1
ATOM 683 C C . ASN A 1 86 ? 15.553 -5.568 2.113 1.00 89.81 86 ASN A C 1
ATOM 685 O O . ASN A 1 86 ? 16.690 -5.459 1.657 1.00 89.81 86 ASN A O 1
ATOM 689 N N . ARG A 1 87 ? 15.027 -6.778 2.366 1.00 88.38 87 ARG A N 1
ATOM 690 C CA . ARG A 1 87 ? 15.765 -8.036 2.126 1.00 88.38 87 ARG A CA 1
ATOM 691 C C . ARG A 1 87 ? 16.150 -8.222 0.659 1.00 88.38 87 ARG A C 1
ATOM 693 O O . ARG A 1 87 ? 17.217 -8.759 0.363 1.00 88.38 87 ARG A O 1
ATOM 700 N N . ARG A 1 88 ? 15.291 -7.791 -0.267 1.00 79.56 88 ARG A N 1
ATOM 701 C CA . ARG A 1 88 ? 15.535 -7.908 -1.712 1.00 79.56 88 ARG A CA 1
ATOM 702 C C . ARG A 1 88 ? 16.420 -6.785 -2.253 1.00 79.56 88 ARG A C 1
ATOM 704 O O . ARG A 1 88 ? 17.264 -7.055 -3.097 1.00 79.56 88 ARG A O 1
ATOM 711 N N . GLY A 1 89 ? 16.270 -5.563 -1.744 1.00 68.38 89 GLY A N 1
ATOM 712 C CA . GLY A 1 89 ? 17.094 -4.408 -2.115 1.00 68.38 89 GLY A CA 1
ATOM 713 C C . GLY A 1 89 ? 18.527 -4.485 -1.579 1.00 68.38 89 GLY A C 1
ATOM 714 O O . GLY A 1 89 ? 19.464 -4.129 -2.288 1.00 68.38 89 GLY A O 1
ATOM 715 N N . GLY A 1 90 ? 18.719 -5.023 -0.369 1.00 57.97 90 GLY A N 1
ATOM 716 C CA . GLY A 1 90 ? 20.042 -5.183 0.245 1.00 57.97 90 GLY A CA 1
ATOM 717 C C . GLY A 1 90 ? 20.901 -6.292 -0.374 1.00 57.97 90 GLY A C 1
ATOM 718 O O . GLY A 1 90 ? 22.125 -6.259 -0.268 1.00 57.97 90 GLY A O 1
ATOM 719 N N . ARG A 1 91 ? 20.294 -7.270 -1.063 1.00 53.28 91 ARG A N 1
ATOM 720 C CA . ARG A 1 91 ? 21.039 -8.370 -1.702 1.00 53.28 91 ARG A CA 1
ATOM 721 C C . ARG A 1 91 ? 21.677 -7.971 -3.034 1.00 53.28 91 ARG A C 1
ATOM 723 O O . ARG A 1 91 ? 22.694 -8.551 -3.400 1.00 53.28 91 ARG A O 1
ATOM 730 N N . SER A 1 92 ? 21.139 -6.963 -3.721 1.00 48.72 92 SER A N 1
ATOM 731 C CA . SER A 1 92 ? 21.655 -6.512 -5.021 1.00 48.72 92 SER A CA 1
ATOM 732 C C . SER A 1 92 ? 22.953 -5.695 -4.936 1.00 48.72 92 SER A C 1
ATOM 734 O O . SER A 1 92 ? 23.569 -5.459 -5.967 1.00 48.72 92 SER A O 1
ATOM 736 N N . GLN A 1 93 ? 23.398 -5.285 -3.738 1.00 48.81 93 GLN A N 1
ATOM 737 C CA . GLN A 1 93 ? 24.631 -4.498 -3.556 1.00 48.81 93 GLN A CA 1
ATOM 738 C C . GLN A 1 93 ? 25.836 -5.302 -3.045 1.00 48.81 93 GLN A C 1
ATOM 740 O O . GLN A 1 93 ? 26.932 -4.759 -2.944 1.00 48.81 93 GLN A O 1
ATOM 745 N N . ARG A 1 94 ? 25.694 -6.604 -2.764 1.00 47.22 94 ARG A N 1
ATOM 746 C CA . ARG A 1 94 ? 26.859 -7.460 -2.496 1.00 47.22 94 ARG A CA 1
ATOM 747 C C . ARG A 1 94 ? 27.380 -8.025 -3.809 1.00 47.22 94 ARG A C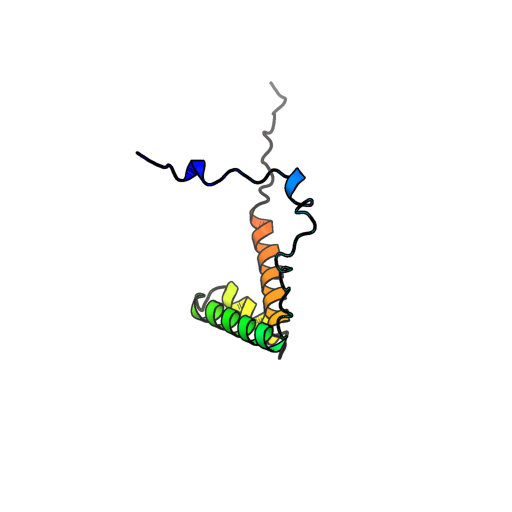 1
ATOM 749 O O . ARG A 1 94 ? 27.193 -9.204 -4.096 1.00 47.22 94 ARG A O 1
ATOM 756 N N . THR A 1 95 ? 28.032 -7.178 -4.602 1.00 51.72 95 THR A N 1
ATOM 757 C CA . THR A 1 95 ? 28.998 -7.667 -5.586 1.00 51.72 95 THR A CA 1
ATOM 758 C C . THR A 1 95 ? 30.032 -8.497 -4.814 1.00 51.72 95 THR A C 1
ATOM 760 O O . THR A 1 95 ? 30.674 -7.978 -3.898 1.00 51.72 95 THR A O 1
ATOM 763 N N . PRO A 1 96 ? 30.189 -9.805 -5.083 1.00 53.91 96 PRO A N 1
ATOM 764 C CA . PRO A 1 96 ? 31.374 -10.491 -4.613 1.00 53.91 96 PRO A CA 1
ATOM 765 C C . PRO A 1 96 ? 32.528 -9.854 -5.377 1.00 53.91 96 PRO A C 1
ATOM 767 O O . PRO A 1 96 ? 32.587 -9.935 -6.605 1.00 53.91 96 PRO A O 1
ATOM 770 N N . GLY A 1 97 ? 33.378 -9.129 -4.652 1.00 50.38 97 GLY A N 1
ATOM 771 C CA . GLY A 1 97 ? 34.589 -8.545 -5.194 1.00 50.38 97 GLY A CA 1
ATOM 772 C C . GLY A 1 97 ? 35.338 -9.605 -5.990 1.00 50.38 97 GLY A C 1
ATOM 773 O O . GLY A 1 97 ? 35.784 -10.613 -5.446 1.00 50.38 97 GLY A O 1
ATOM 774 N N . ARG A 1 98 ? 35.440 -9.370 -7.296 1.00 55.41 98 ARG A N 1
ATOM 775 C CA . ARG A 1 98 ? 36.401 -10.020 -8.173 1.00 55.41 98 ARG A CA 1
ATOM 776 C C . ARG A 1 98 ? 37.779 -9.582 -7.685 1.00 55.41 98 ARG A C 1
ATOM 778 O O . ARG A 1 98 ? 38.274 -8.537 -8.092 1.00 55.41 98 ARG A O 1
ATOM 785 N N . GLY A 1 99 ? 38.343 -10.337 -6.745 1.00 47.59 99 GLY A N 1
ATOM 786 C CA . GLY A 1 99 ? 39.753 -10.216 -6.403 1.00 47.59 99 GLY A CA 1
ATOM 787 C C . GLY A 1 99 ? 40.581 -10.461 -7.670 1.00 47.59 99 GLY A C 1
ATOM 788 O O . GLY A 1 99 ? 40.217 -11.343 -8.455 1.00 47.59 99 GLY A O 1
ATOM 789 N N . PRO A 1 100 ? 41.638 -9.675 -7.933 1.00 55.97 100 PRO A N 1
ATOM 790 C CA . PRO A 1 100 ? 42.545 -9.979 -9.025 1.00 55.97 100 PRO A CA 1
ATOM 791 C C . PRO A 1 100 ? 43.183 -11.342 -8.740 1.00 55.97 100 PRO A C 1
ATOM 793 O O . PRO A 1 100 ? 43.849 -11.524 -7.723 1.00 55.97 100 PRO A O 1
ATOM 796 N N . SER A 1 101 ? 42.929 -12.306 -9.626 1.00 52.25 101 SER A N 1
ATOM 797 C CA . SER A 1 101 ? 43.690 -13.548 -9.694 1.00 52.25 101 SER A CA 1
ATOM 798 C C . SER A 1 101 ? 45.127 -13.156 -10.016 1.00 52.25 101 SER A C 1
ATOM 800 O O . SER A 1 101 ? 45.431 -12.799 -11.150 1.00 52.25 101 SER A O 1
ATOM 802 N N . LEU A 1 102 ? 45.982 -13.120 -8.998 1.00 59.38 102 LEU A N 1
ATOM 803 C CA . LEU A 1 102 ? 47.421 -13.126 -9.196 1.00 59.38 102 LEU A CA 1
ATOM 804 C C . LEU A 1 102 ? 47.767 -14.535 -9.673 1.00 59.38 102 LEU A C 1
ATOM 806 O O . LEU A 1 102 ? 47.833 -15.457 -8.865 1.00 59.38 102 LEU A O 1
ATOM 810 N N . ASP A 1 103 ? 47.913 -14.693 -10.986 1.00 54.91 103 ASP A N 1
ATOM 811 C CA . ASP A 1 103 ? 48.622 -15.817 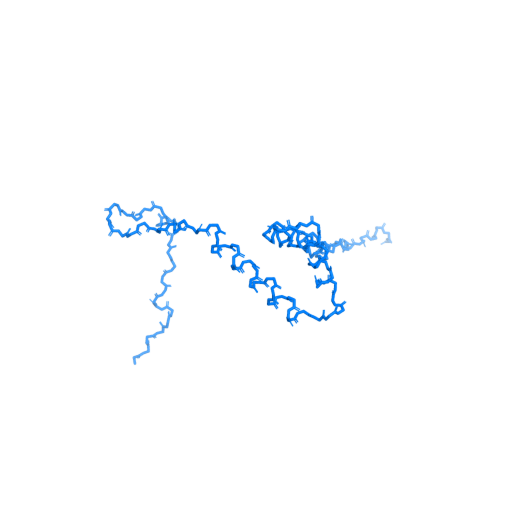-11.590 1.00 54.91 103 ASP A CA 1
ATOM 812 C C . ASP A 1 103 ? 50.046 -15.877 -11.015 1.00 54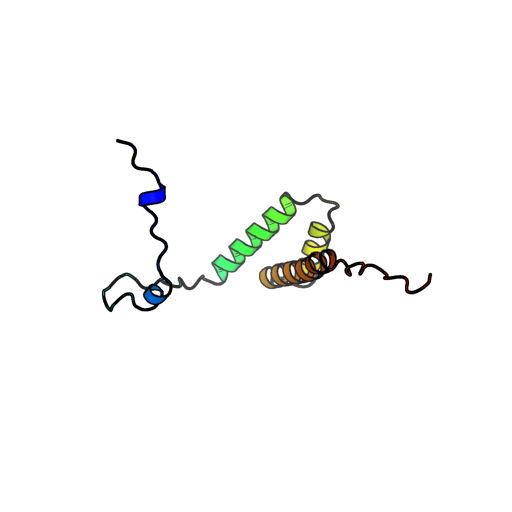.91 103 ASP A C 1
ATOM 814 O O . ASP A 1 103 ? 50.798 -14.910 -11.165 1.00 54.91 103 ASP A O 1
ATOM 818 N N . PRO A 1 104 ? 50.459 -16.984 -10.375 1.00 64.38 104 PRO A N 1
ATOM 819 C CA . PRO A 1 104 ? 51.839 -17.192 -9.994 1.00 64.38 104 PRO A CA 1
ATOM 820 C C . PRO A 1 104 ? 52.466 -18.215 -10.944 1.00 64.38 104 PRO A C 1
ATOM 822 O O . PRO A 1 104 ? 52.726 -19.330 -10.519 1.00 64.38 104 PRO A O 1
ATOM 825 N N . HIS A 1 105 ? 52.676 -17.883 -12.221 1.00 47.59 105 HIS A N 1
ATOM 826 C CA . HIS A 1 105 ? 53.576 -18.657 -13.091 1.00 47.59 105 HIS A CA 1
ATOM 827 C C . HIS A 1 105 ? 53.992 -17.875 -14.348 1.00 47.59 105 HIS A C 1
ATOM 829 O O . HIS A 1 105 ? 53.243 -17.827 -15.322 1.00 47.59 105 HIS A O 1
ATOM 835 N N . ALA A 1 106 ? 55.201 -17.304 -14.312 1.00 44.38 106 ALA A N 1
ATOM 836 C CA . ALA A 1 106 ? 56.253 -17.375 -15.340 1.00 44.38 106 ALA A CA 1
ATOM 837 C C . ALA A 1 106 ? 57.440 -16.501 -14.909 1.00 44.38 106 ALA A C 1
ATOM 839 O O . ALA A 1 106 ? 57.237 -15.280 -14.730 1.00 44.38 106 ALA A O 1
#